Protein AF-A0A1I2JR27-F1 (afdb_monomer_lite)

Radius of gyration: 16.19 Å; chains: 1; bounding box: 42×19×45 Å

Sequence (126 aa):
MLEKKFFTSLSLFTAGLSLVVMLLQLAIANLIFPHTWFLLAYFFAITLLSHFIMLKATKSKEPIDTYNATMGSTALRLFLGLVIVITYIYVFKKHTFNFAITFFVLYALFTTFEIRSLLKKIKKEG

Organism: NCBI:txid1003

pLDDT: mean 76.18, std 8.78, range [40.56, 87.88]

Structure (mmCIF, N/CA/C/O backbone):
data_AF-A0A1I2JR27-F1
#
_entry.id   AF-A0A1I2JR27-F1
#
loop_
_atom_site.group_PDB
_atom_site.id
_atom_site.type_symbol
_atom_site.label_atom_id
_atom_site.label_alt_id
_atom_site.label_comp_id
_atom_site.label_asym_id
_atom_site.label_entity_id
_atom_site.label_seq_id
_atom_site.pdbx_PDB_ins_code
_atom_site.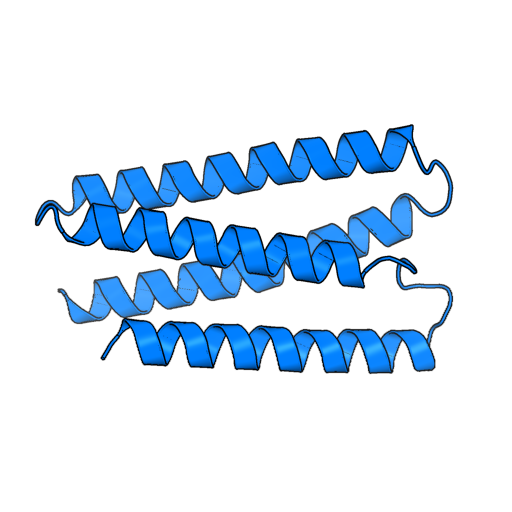Cartn_x
_atom_site.Cartn_y
_atom_site.Cartn_z
_atom_site.occupancy
_atom_site.B_iso_or_equiv
_atom_site.auth_seq_id
_atom_site.auth_comp_id
_atom_site.auth_asym_id
_atom_site.auth_atom_id
_atom_site.pdbx_PDB_model_num
ATOM 1 N N . MET A 1 1 ? 2.265 1.535 -21.543 1.00 40.56 1 MET A N 1
ATOM 2 C CA . MET A 1 1 ? 1.160 0.547 -21.396 1.00 40.56 1 MET A CA 1
ATOM 3 C C . MET A 1 1 ? 1.229 -0.284 -20.108 1.00 40.56 1 MET A C 1
ATOM 5 O O . MET A 1 1 ? 0.169 -0.592 -19.576 1.00 40.56 1 MET A O 1
ATOM 9 N N . LEU A 1 2 ? 2.418 -0.645 -19.597 1.00 55.28 2 LEU A N 1
ATOM 10 C CA . LEU A 1 2 ? 2.573 -1.421 -18.349 1.00 55.28 2 LEU A CA 1
ATOM 11 C C . LEU A 1 2 ? 2.064 -0.680 -17.096 1.00 55.28 2 LEU A C 1
ATOM 13 O O . LEU A 1 2 ? 1.390 -1.288 -16.272 1.00 55.28 2 LEU A O 1
ATOM 17 N N . GLU A 1 3 ? 2.293 0.633 -17.006 1.00 60.16 3 GLU A N 1
ATOM 18 C CA . GLU A 1 3 ? 1.890 1.460 -15.853 1.00 60.16 3 GLU A CA 1
ATOM 19 C C . GLU A 1 3 ? 0.367 1.547 -15.675 1.00 60.16 3 GLU A C 1
ATOM 21 O O . GLU A 1 3 ? -0.142 1.331 -14.580 1.00 60.16 3 GLU A O 1
ATOM 26 N N . LYS A 1 4 ? -0.387 1.762 -16.767 1.00 60.88 4 LYS A N 1
ATOM 27 C CA . LYS A 1 4 ? -1.860 1.789 -16.717 1.00 60.88 4 LYS A CA 1
ATOM 28 C C . LYS A 1 4 ? -2.435 0.446 -16.257 1.00 60.88 4 LYS A C 1
ATOM 30 O O . LYS A 1 4 ? -3.326 0.429 -15.421 1.00 60.88 4 LYS A O 1
ATOM 35 N N . LYS A 1 5 ? -1.896 -0.681 -16.745 1.00 68.75 5 LYS A N 1
ATOM 36 C CA . LYS A 1 5 ? -2.354 -2.021 -16.333 1.00 68.75 5 LYS A CA 1
ATOM 37 C C . LYS A 1 5 ? -2.053 -2.310 -14.861 1.00 68.75 5 LYS A C 1
ATOM 39 O O . LYS A 1 5 ? -2.889 -2.912 -14.195 1.00 68.75 5 LYS A O 1
ATOM 44 N N . PHE A 1 6 ? -0.897 -1.875 -14.356 1.00 70.00 6 PHE A N 1
ATOM 45 C CA . PHE A 1 6 ? -0.556 -2.029 -12.943 1.00 70.00 6 PHE A CA 1
ATOM 46 C C . PHE A 1 6 ? -1.464 -1.177 -12.055 1.00 70.00 6 PHE A C 1
ATOM 48 O O . PHE A 1 6 ? -2.043 -1.704 -11.111 1.00 70.00 6 PHE A O 1
ATOM 55 N N . PHE A 1 7 ? -1.666 0.097 -12.401 1.00 71.75 7 PHE A N 1
ATOM 56 C CA . PHE A 1 7 ? -2.535 0.991 -11.638 1.00 71.75 7 PHE A CA 1
ATOM 57 C C . PHE A 1 7 ? -3.985 0.489 -11.607 1.00 71.75 7 PHE A C 1
ATOM 59 O O . PHE A 1 7 ? -4.581 0.425 -10.537 1.00 71.75 7 PHE A O 1
ATOM 66 N N . THR A 1 8 ? -4.528 0.040 -12.747 1.00 71.88 8 THR A N 1
ATOM 67 C CA . THR A 1 8 ? -5.872 -0.560 -12.815 1.00 71.88 8 THR A CA 1
ATOM 68 C C . THR A 1 8 ? -5.965 -1.871 -12.032 1.00 71.88 8 THR A C 1
ATOM 70 O O . THR A 1 8 ? -6.974 -2.128 -11.385 1.00 71.88 8 THR A O 1
ATOM 73 N N . SER A 1 9 ? -4.923 -2.708 -12.049 1.00 76.12 9 SER A N 1
ATOM 74 C CA . SER A 1 9 ? -4.914 -3.952 -11.271 1.00 76.12 9 SER A CA 1
ATOM 75 C C . SER A 1 9 ? -4.800 -3.694 -9.768 1.00 76.12 9 SER A C 1
ATOM 77 O O . SER A 1 9 ? -5.420 -4.414 -8.990 1.00 76.12 9 SER A O 1
ATOM 79 N N . LEU A 1 10 ? -4.022 -2.689 -9.359 1.00 77.69 10 LEU A N 1
ATOM 80 C CA . LEU A 1 10 ? -3.867 -2.291 -7.963 1.00 77.69 10 LEU A CA 1
ATOM 81 C C . LEU A 1 10 ? -5.162 -1.671 -7.432 1.00 77.69 10 LEU A C 1
ATOM 83 O O . LEU A 1 10 ? -5.581 -1.995 -6.321 1.00 77.69 10 LEU A O 1
ATOM 87 N N . SER A 1 11 ? -5.816 -0.817 -8.223 1.00 76.00 11 SER A N 1
ATOM 88 C CA . SER A 1 11 ? -7.082 -0.197 -7.834 1.00 76.00 11 SER A CA 1
ATOM 89 C C . SER A 1 11 ? -8.210 -1.224 -7.748 1.00 76.00 11 SER A C 1
ATOM 91 O O . SER A 1 11 ? -8.926 -1.223 -6.754 1.00 76.00 11 SER A O 1
ATOM 93 N N . LEU A 1 12 ? -8.318 -2.162 -8.699 1.00 81.50 12 LEU A N 1
ATOM 94 C CA . LEU A 1 12 ? -9.268 -3.283 -8.629 1.00 81.50 12 LEU A CA 1
ATOM 95 C C . LEU A 1 12 ? -9.020 -4.180 -7.414 1.00 81.50 12 LEU A C 1
ATOM 97 O O . LEU A 1 12 ? -9.967 -4.551 -6.726 1.00 81.50 12 LEU A O 1
ATOM 101 N N . PHE A 1 13 ? -7.758 -4.512 -7.129 1.00 80.25 13 PHE A N 1
ATOM 102 C CA . PHE A 1 13 ? -7.409 -5.323 -5.963 1.00 80.25 13 PHE A CA 1
ATOM 103 C C . PHE A 1 13 ? -7.778 -4.614 -4.657 1.00 80.25 13 PHE A C 1
ATOM 105 O O . PHE A 1 13 ? -8.399 -5.210 -3.780 1.00 80.25 13 PHE A O 1
ATOM 112 N N . THR A 1 14 ? -7.461 -3.323 -4.561 1.00 80.44 14 THR A N 1
ATOM 113 C CA . THR A 1 14 ? -7.765 -2.501 -3.383 1.00 80.44 14 THR A CA 1
ATOM 114 C C . THR A 1 14 ? -9.273 -2.299 -3.216 1.00 80.44 14 THR A C 1
ATOM 116 O O . THR A 1 14 ? -9.767 -2.400 -2.098 1.00 80.44 14 THR A O 1
ATOM 119 N N . ALA A 1 15 ? -10.015 -2.097 -4.310 1.00 80.94 15 ALA A N 1
ATOM 120 C CA . ALA A 1 15 ? -11.474 -1.975 -4.306 1.00 80.94 15 ALA A CA 1
ATOM 121 C C . ALA A 1 15 ? -12.174 -3.291 -3.914 1.00 80.94 15 ALA A C 1
ATOM 123 O O . ALA A 1 15 ? -13.143 -3.291 -3.153 1.00 80.94 15 ALA A O 1
ATOM 124 N N . GLY A 1 16 ? -11.663 -4.432 -4.387 1.00 82.88 16 GLY A N 1
ATOM 125 C CA . GLY A 1 16 ? -12.129 -5.749 -3.951 1.00 82.88 16 GLY A CA 1
ATOM 126 C C . GLY A 1 16 ? -11.880 -5.969 -2.458 1.00 82.88 16 GLY A C 1
ATOM 127 O O . GLY A 1 16 ? -12.779 -6.382 -1.730 1.00 82.88 16 GLY A O 1
ATOM 128 N N . LEU A 1 17 ? -10.689 -5.609 -1.975 1.00 81.69 17 LEU A N 1
ATOM 129 C CA . LEU A 1 17 ? -10.350 -5.667 -0.554 1.00 81.69 17 LEU A CA 1
ATOM 130 C C . LEU A 1 17 ? -11.221 -4.751 0.304 1.00 81.69 17 LEU A C 1
ATOM 132 O O . LEU A 1 17 ? -11.668 -5.175 1.367 1.00 81.69 17 LEU A O 1
ATOM 136 N N . SER A 1 18 ? -11.506 -3.530 -0.151 1.00 78.94 18 SER A N 1
ATOM 137 C CA . SER A 1 18 ? -12.387 -2.613 0.575 1.00 78.94 18 SER A CA 1
ATOM 138 C C . SER A 1 18 ? -13.813 -3.150 0.672 1.00 78.94 18 SER A C 1
ATOM 140 O O . SER A 1 18 ? -14.420 -3.048 1.733 1.00 78.94 18 SER A O 1
ATOM 142 N N . LEU A 1 19 ? -14.326 -3.788 -0.388 1.00 82.00 19 LEU A N 1
ATOM 143 C CA . LEU A 1 19 ? -15.633 -4.452 -0.360 1.00 82.00 19 LEU A CA 1
ATOM 144 C C . LEU A 1 19 ? -15.656 -5.617 0.636 1.00 82.00 19 LEU A C 1
ATOM 146 O O . LEU A 1 19 ? -16.597 -5.736 1.413 1.00 82.00 19 LEU A O 1
ATOM 150 N N . VAL A 1 20 ? -14.608 -6.445 0.664 1.00 81.38 20 VAL A N 1
ATOM 151 C CA . VAL A 1 20 ? -14.492 -7.558 1.622 1.00 81.38 20 VAL A CA 1
ATOM 152 C C . VAL A 1 20 ? -14.426 -7.047 3.062 1.00 81.38 20 VAL A C 1
ATOM 154 O O . VAL A 1 20 ? -15.136 -7.560 3.924 1.00 81.38 20 VAL A O 1
ATOM 157 N N . VAL A 1 21 ? -13.627 -6.009 3.327 1.00 79.50 21 VAL A N 1
ATOM 158 C CA . VAL A 1 21 ? -13.548 -5.369 4.650 1.00 79.50 21 VAL A CA 1
ATOM 159 C C . VAL A 1 21 ? -14.902 -4.789 5.057 1.00 79.50 21 VAL A C 1
ATOM 161 O O . VAL A 1 21 ? -15.316 -4.970 6.198 1.00 79.50 21 VAL A O 1
ATOM 164 N N . MET A 1 22 ? -15.617 -4.146 4.132 1.00 78.06 22 MET A N 1
ATOM 165 C CA . MET A 1 22 ? -16.943 -3.579 4.383 1.00 78.06 22 MET A CA 1
ATOM 166 C C . MET A 1 22 ? -17.982 -4.668 4.694 1.00 78.06 22 MET A C 1
ATOM 168 O O . MET A 1 22 ? -18.719 -4.546 5.669 1.00 78.06 22 MET A O 1
ATOM 172 N N . LEU A 1 23 ? -18.007 -5.766 3.931 1.00 79.25 23 LEU A N 1
ATOM 173 C CA . LEU A 1 23 ? -18.896 -6.905 4.194 1.00 79.25 23 LEU A CA 1
ATOM 174 C C . LEU A 1 23 ? -18.594 -7.573 5.540 1.00 79.25 23 LEU A C 1
ATOM 176 O O . LEU A 1 23 ? -19.511 -7.897 6.292 1.00 79.25 23 LEU A O 1
ATOM 180 N N . LEU A 1 24 ? -17.315 -7.739 5.879 1.00 77.38 24 LEU A N 1
ATOM 181 C CA . LEU A 1 24 ? -16.911 -8.302 7.165 1.00 77.38 24 LEU A CA 1
ATOM 182 C C . LEU A 1 24 ? -17.210 -7.360 8.341 1.00 77.38 24 LEU A C 1
ATOM 184 O O . LEU A 1 24 ? -17.539 -7.847 9.418 1.00 77.38 24 LEU A O 1
ATOM 188 N N . GLN A 1 25 ? -17.141 -6.036 8.157 1.00 74.25 25 GLN A N 1
ATOM 189 C CA . GLN A 1 25 ? -17.566 -5.072 9.180 1.00 74.25 25 GLN A CA 1
ATOM 190 C C . GLN A 1 25 ? -19.072 -5.160 9.455 1.00 74.25 25 GLN A C 1
ATOM 192 O O . GLN A 1 25 ? -19.477 -5.066 10.612 1.00 74.25 25 GLN A O 1
ATOM 197 N N . LEU A 1 26 ? -19.888 -5.380 8.419 1.00 72.56 26 LEU A N 1
ATOM 198 C CA . LEU A 1 26 ? -21.335 -5.572 8.565 1.00 72.56 26 LEU A CA 1
ATOM 199 C C . LEU A 1 26 ? -21.680 -6.918 9.221 1.00 72.56 26 LEU A C 1
ATOM 201 O O . LEU A 1 26 ? -22.608 -6.985 10.020 1.00 72.56 26 LEU A O 1
ATOM 205 N N . ALA A 1 27 ? -20.932 -7.981 8.907 1.00 74.94 27 ALA A N 1
ATOM 206 C CA . ALA A 1 27 ? -21.179 -9.318 9.445 1.00 74.94 27 ALA A CA 1
ATOM 207 C C . ALA A 1 27 ? -20.619 -9.522 10.866 1.00 74.94 27 ALA A C 1
ATOM 209 O O . ALA A 1 27 ? -21.220 -10.233 11.668 1.00 74.94 27 ALA A O 1
ATOM 210 N N . ILE A 1 28 ? -19.458 -8.935 11.183 1.00 71.69 28 ILE A N 1
ATOM 211 C CA . ILE A 1 28 ? -18.723 -9.175 12.434 1.00 71.69 28 ILE A CA 1
ATOM 212 C C . ILE A 1 28 ? -18.099 -7.865 12.947 1.00 71.69 28 ILE A C 1
ATOM 214 O O . ILE A 1 28 ? -16.881 -7.662 12.923 1.00 71.69 28 ILE A O 1
ATOM 218 N N . ALA A 1 29 ? -18.951 -6.976 13.464 1.00 61.59 29 ALA A N 1
ATOM 219 C CA . ALA A 1 29 ? -18.599 -5.610 13.877 1.00 61.59 29 ALA A CA 1
ATOM 220 C C . ALA A 1 29 ? -17.460 -5.498 14.918 1.00 61.59 29 ALA A C 1
ATOM 222 O O . ALA A 1 29 ? -16.799 -4.466 14.990 1.00 61.59 29 ALA A O 1
ATOM 223 N N . ASN A 1 30 ? -17.194 -6.548 15.706 1.00 64.06 30 ASN A N 1
ATOM 224 C CA . ASN A 1 30 ? -16.167 -6.544 16.760 1.00 64.06 30 ASN A CA 1
ATOM 225 C C . ASN A 1 30 ? -14.831 -7.194 16.367 1.00 64.06 30 ASN A C 1
ATOM 227 O O . ASN A 1 30 ? -13.883 -7.128 17.151 1.00 64.06 30 ASN A O 1
ATOM 231 N N . LEU A 1 31 ? -14.735 -7.840 15.200 1.00 62.03 31 LEU A N 1
ATOM 232 C CA . LEU A 1 31 ? -13.507 -8.537 14.795 1.00 62.03 31 LEU A CA 1
ATOM 233 C C . LEU A 1 31 ? -12.559 -7.620 14.017 1.00 62.03 31 LEU A C 1
ATOM 235 O O . LEU A 1 31 ? -11.341 -7.735 14.136 1.00 62.03 31 LEU A O 1
ATOM 239 N N . ILE A 1 32 ? -13.115 -6.683 13.246 1.00 63.34 32 ILE A N 1
ATOM 240 C CA . ILE A 1 32 ? -12.335 -5.773 12.409 1.00 63.34 32 ILE A CA 1
ATOM 241 C C . ILE A 1 32 ? -12.039 -4.481 13.154 1.00 63.34 32 ILE A C 1
ATOM 243 O O . ILE A 1 32 ? -12.909 -3.870 13.771 1.00 63.34 32 ILE A O 1
ATOM 247 N N . PHE A 1 33 ? -10.789 -4.035 13.060 1.00 66.25 33 PHE A N 1
ATOM 248 C CA . PHE A 1 33 ? -10.379 -2.768 13.638 1.00 66.25 33 PHE A CA 1
ATOM 249 C C . PHE A 1 33 ? -11.165 -1.593 12.999 1.00 66.25 33 PHE A C 1
ATOM 251 O O . PHE A 1 33 ? -11.156 -1.456 11.771 1.00 66.25 33 PHE A O 1
ATOM 258 N N . PRO A 1 34 ? -11.821 -0.705 13.775 1.00 67.44 34 PRO A N 1
ATOM 259 C CA . PRO A 1 34 ? -12.673 0.353 13.216 1.00 67.44 34 PRO A CA 1
ATOM 260 C C . PRO A 1 34 ? -11.958 1.277 12.221 1.00 67.44 34 PRO A C 1
ATOM 262 O O . PRO A 1 34 ? -12.565 1.751 11.265 1.00 67.44 34 PRO A O 1
ATOM 265 N N . HIS A 1 35 ? -10.643 1.471 12.377 1.00 72.56 35 HIS A N 1
ATOM 266 C CA . HIS A 1 35 ? -9.847 2.333 11.497 1.00 72.56 35 HIS A CA 1
ATOM 267 C C . HIS A 1 35 ? -9.097 1.547 10.402 1.00 72.56 35 HIS A C 1
ATOM 269 O O . HIS A 1 35 ? -8.059 1.994 9.915 1.00 72.56 35 HIS A O 1
ATOM 275 N N . THR A 1 36 ? -9.620 0.391 9.968 1.00 73.19 36 THR A N 1
ATOM 276 C CA . THR A 1 36 ? -9.052 -0.403 8.851 1.00 73.19 36 THR A CA 1
ATOM 277 C C . THR A 1 36 ? -8.895 0.407 7.557 1.00 73.19 36 THR A C 1
ATOM 279 O O . THR A 1 36 ? -7.982 0.158 6.775 1.00 73.19 36 THR A O 1
ATOM 282 N N . TRP A 1 37 ? -9.715 1.439 7.356 1.00 76.50 37 TRP A N 1
ATOM 283 C CA . TRP A 1 37 ? -9.599 2.373 6.233 1.00 76.50 37 TRP A CA 1
ATOM 284 C C . TRP A 1 37 ? -8.233 3.076 6.168 1.00 76.50 37 TRP A C 1
ATOM 286 O O . TRP A 1 37 ? -7.661 3.201 5.086 1.00 76.50 37 TRP A O 1
ATOM 296 N N . PHE A 1 38 ? -7.663 3.458 7.317 1.00 79.00 38 PHE A N 1
ATOM 297 C CA . PHE A 1 38 ? -6.324 4.054 7.377 1.00 79.00 38 PHE A CA 1
ATOM 298 C C . PHE A 1 38 ? -5.236 3.043 7.007 1.00 79.00 38 PHE A C 1
ATOM 300 O O . PHE A 1 38 ? -4.293 3.386 6.297 1.00 79.00 38 PHE A O 1
ATOM 307 N N . LEU A 1 39 ? -5.389 1.783 7.430 1.00 80.25 39 LEU A N 1
ATOM 308 C CA . LEU A 1 39 ? -4.484 0.698 7.045 1.00 80.25 39 LEU A CA 1
ATOM 309 C C . LEU A 1 39 ? -4.537 0.434 5.538 1.00 80.25 39 LEU A C 1
ATOM 311 O O . LEU A 1 39 ? -3.493 0.312 4.905 1.00 80.25 39 LEU A O 1
ATOM 315 N N . LEU A 1 40 ? -5.734 0.396 4.948 1.00 79.94 40 LEU A N 1
ATOM 316 C CA . LEU A 1 40 ? -5.911 0.258 3.501 1.00 79.94 40 LEU A CA 1
ATOM 317 C C . LEU A 1 40 ? -5.239 1.401 2.735 1.00 79.94 40 LEU A C 1
ATOM 319 O O . LEU A 1 40 ? -4.490 1.140 1.795 1.00 79.94 40 LEU A O 1
ATOM 323 N N . ALA A 1 41 ? -5.453 2.650 3.159 1.00 80.88 41 ALA A N 1
ATOM 324 C CA . ALA A 1 41 ? -4.812 3.812 2.550 1.00 80.88 41 ALA A CA 1
ATOM 325 C C . ALA A 1 41 ? -3.279 3.739 2.654 1.00 80.88 41 ALA A C 1
ATOM 327 O O . ALA A 1 41 ? -2.582 3.976 1.667 1.00 80.88 41 ALA A O 1
ATOM 328 N N . TYR A 1 42 ? -2.753 3.338 3.815 1.00 84.38 42 TYR A N 1
ATOM 329 C CA . TYR A 1 42 ? -1.323 3.110 4.015 1.00 84.38 42 TYR A CA 1
ATOM 330 C C . TYR A 1 42 ? -0.771 2.036 3.068 1.00 84.38 42 TYR A C 1
ATOM 332 O O . TYR A 1 42 ? 0.211 2.277 2.362 1.00 84.38 42 TYR A O 1
ATOM 340 N N . PHE A 1 43 ? -1.409 0.862 3.007 1.00 82.62 43 PHE A N 1
ATOM 341 C CA . PHE A 1 43 ? -0.954 -0.232 2.150 1.00 82.62 43 PHE A CA 1
ATOM 342 C C . PHE A 1 43 ? -1.048 0.117 0.664 1.00 82.62 43 PHE A C 1
ATOM 344 O O . PHE A 1 43 ? -0.161 -0.259 -0.107 1.00 82.62 43 PHE A O 1
ATOM 351 N N . PHE A 1 44 ? -2.062 0.879 0.261 1.00 82.00 44 PHE A N 1
ATOM 352 C CA . PHE A 1 44 ? -2.167 1.411 -1.091 1.00 82.00 44 PHE A CA 1
ATOM 353 C C . PHE A 1 44 ? -1.016 2.378 -1.402 1.00 82.00 44 PHE A C 1
ATOM 355 O O . PHE A 1 44 ? -0.308 2.185 -2.391 1.00 82.00 44 PHE A O 1
ATOM 362 N N . ALA A 1 45 ? -0.774 3.364 -0.531 1.00 85.25 45 ALA A N 1
ATOM 363 C CA . ALA A 1 45 ? 0.275 4.365 -0.711 1.00 85.25 45 ALA A CA 1
ATOM 364 C C . ALA A 1 45 ? 1.677 3.743 -0.763 1.00 85.25 45 ALA A C 1
ATOM 366 O O . ALA A 1 45 ? 2.462 4.080 -1.649 1.00 85.25 45 ALA A O 1
ATOM 367 N N . ILE A 1 46 ? 1.989 2.799 0.133 1.00 83.44 46 ILE A N 1
ATOM 368 C CA . ILE A 1 46 ? 3.307 2.156 0.140 1.00 83.44 46 ILE A CA 1
ATOM 369 C C . ILE A 1 46 ? 3.511 1.272 -1.094 1.00 83.44 46 ILE A C 1
ATOM 371 O O . ILE A 1 46 ? 4.590 1.285 -1.671 1.00 83.44 46 ILE A O 1
ATOM 375 N N . THR A 1 47 ? 2.468 0.575 -1.564 1.00 82.38 47 THR A N 1
ATOM 376 C CA . THR A 1 47 ? 2.550 -0.233 -2.796 1.00 82.38 47 THR A CA 1
ATOM 377 C C . THR A 1 47 ? 2.754 0.651 -4.026 1.00 82.38 47 THR A C 1
ATOM 379 O O . THR A 1 47 ? 3.511 0.304 -4.932 1.00 82.38 47 THR A O 1
ATOM 382 N N . LEU A 1 48 ? 2.105 1.818 -4.057 1.00 83.06 48 LEU A N 1
ATOM 383 C CA . LEU A 1 48 ? 2.307 2.814 -5.104 1.00 83.06 48 LEU A CA 1
ATOM 384 C C . LEU A 1 48 ? 3.749 3.346 -5.090 1.00 83.06 48 LEU A C 1
ATOM 386 O O . LEU A 1 48 ? 4.387 3.439 -6.138 1.00 83.06 48 LEU A O 1
ATOM 390 N N . LEU A 1 49 ? 4.275 3.658 -3.902 1.00 83.69 49 LEU A N 1
ATOM 391 C CA . LEU A 1 49 ? 5.645 4.134 -3.728 1.00 83.69 49 LEU A CA 1
ATOM 392 C C . LEU A 1 49 ? 6.668 3.082 -4.172 1.00 83.69 49 LEU A C 1
ATOM 394 O O . LEU A 1 49 ? 7.573 3.410 -4.940 1.00 83.69 49 LEU A O 1
ATOM 398 N N . SER A 1 50 ? 6.498 1.821 -3.764 1.00 79.88 50 SER A N 1
ATOM 399 C CA . SER A 1 50 ? 7.345 0.714 -4.220 1.00 79.88 50 SER A CA 1
ATOM 400 C C . SER A 1 50 ? 7.338 0.586 -5.741 1.00 79.88 50 SER A C 1
ATOM 402 O O . SER A 1 50 ? 8.394 0.438 -6.357 1.00 79.88 50 SER A O 1
ATOM 404 N N . HIS A 1 51 ? 6.170 0.733 -6.376 1.00 79.94 51 HIS A N 1
ATOM 405 C CA . HIS A 1 51 ? 6.071 0.716 -7.832 1.00 79.94 51 HIS A CA 1
ATOM 406 C C . HIS A 1 51 ? 6.856 1.861 -8.486 1.00 79.94 51 HIS A C 1
ATOM 408 O O . HIS A 1 51 ? 7.567 1.636 -9.464 1.00 79.94 51 HIS A O 1
ATOM 414 N N . PHE A 1 52 ? 6.785 3.077 -7.937 1.00 80.38 52 PHE A N 1
ATOM 415 C CA . PHE A 1 52 ? 7.567 4.210 -8.439 1.00 80.38 52 PHE A CA 1
ATOM 416 C C . PHE A 1 52 ? 9.078 4.003 -8.292 1.00 80.38 52 PHE A C 1
ATOM 418 O O . PHE A 1 52 ? 9.828 4.321 -9.217 1.00 80.38 52 PHE A O 1
ATOM 425 N N . ILE A 1 53 ? 9.527 3.459 -7.158 1.00 78.56 53 ILE A N 1
ATOM 426 C CA . ILE A 1 53 ? 10.939 3.123 -6.919 1.00 78.56 53 ILE A CA 1
ATOM 427 C C . ILE A 1 53 ? 11.407 2.092 -7.953 1.00 78.56 53 ILE A C 1
ATOM 429 O O . ILE A 1 53 ? 12.426 2.280 -8.615 1.00 78.56 53 ILE A O 1
ATOM 433 N N . MET A 1 54 ? 10.609 1.049 -8.164 1.00 72.25 54 MET A N 1
ATOM 434 C CA . MET A 1 54 ? 10.890 -0.011 -9.123 1.00 72.25 54 MET A CA 1
ATOM 435 C C . MET A 1 54 ? 10.913 0.498 -10.574 1.00 72.25 54 MET A C 1
ATOM 437 O O . MET A 1 54 ? 11.786 0.103 -11.345 1.00 72.25 54 MET A O 1
ATOM 441 N N . LEU A 1 55 ? 10.003 1.400 -10.963 1.00 74.12 55 LEU A N 1
ATOM 442 C CA . LEU A 1 55 ? 10.000 2.029 -12.292 1.00 74.12 55 LEU A CA 1
ATOM 443 C C . LEU A 1 55 ? 11.259 2.862 -12.543 1.00 74.12 55 LEU A C 1
ATOM 445 O O . LEU A 1 55 ? 11.809 2.814 -13.643 1.00 74.12 55 LEU A O 1
ATOM 449 N N . LYS A 1 56 ? 11.729 3.609 -11.535 1.00 74.06 56 LYS A N 1
ATOM 450 C CA . LYS A 1 56 ? 13.005 4.333 -11.629 1.00 74.06 56 LYS A CA 1
ATOM 451 C C . LYS A 1 56 ? 14.172 3.366 -11.807 1.00 74.06 56 LYS A C 1
ATOM 453 O O . LYS A 1 56 ? 15.006 3.605 -12.672 1.00 74.06 56 LYS A O 1
ATOM 458 N N . ALA A 1 57 ? 14.182 2.263 -11.064 1.00 70.25 57 ALA A N 1
ATOM 459 C CA . ALA A 1 57 ? 15.228 1.251 -11.160 1.00 70.25 57 ALA A CA 1
ATOM 460 C C . ALA A 1 57 ? 15.246 0.528 -12.514 1.00 70.25 57 ALA A C 1
ATOM 462 O O . ALA A 1 57 ? 16.316 0.258 -13.034 1.00 70.25 57 ALA A O 1
ATOM 463 N N . THR A 1 58 ? 14.084 0.305 -13.146 1.00 67.19 58 THR A N 1
ATOM 464 C CA . THR A 1 58 ? 14.034 -0.348 -14.472 1.00 67.19 58 THR A CA 1
ATOM 465 C C . THR A 1 58 ? 14.518 0.559 -15.618 1.00 67.19 58 THR A C 1
ATOM 467 O O . THR A 1 58 ? 14.663 0.093 -16.746 1.00 67.19 58 THR A O 1
ATOM 470 N N . LYS A 1 59 ? 14.728 1.868 -15.386 1.00 65.75 59 LYS A N 1
ATOM 471 C CA . LYS A 1 59 ? 15.337 2.762 -16.392 1.00 65.75 59 LYS A CA 1
ATOM 472 C C . LYS A 1 59 ? 16.844 2.546 -16.512 1.00 65.75 59 LYS A C 1
ATOM 474 O O . LYS A 1 59 ? 17.385 2.725 -17.603 1.00 65.75 59 LYS A O 1
ATOM 479 N N . SER A 1 60 ? 17.499 2.151 -15.425 1.00 59.69 60 SER A N 1
ATOM 480 C CA . SER A 1 60 ? 18.843 1.592 -15.474 1.00 59.69 60 SER A CA 1
ATOM 481 C C . SER A 1 60 ? 18.702 0.179 -16.033 1.00 59.69 60 SER A C 1
ATOM 483 O O . SER A 1 60 ? 18.047 -0.659 -15.430 1.00 59.69 60 SER A O 1
ATOM 485 N N . LYS A 1 61 ? 19.245 -0.109 -17.218 1.00 59.22 61 LYS A N 1
ATOM 486 C CA . LYS A 1 61 ? 19.102 -1.414 -17.907 1.00 59.22 61 LYS A CA 1
ATOM 487 C C . LYS A 1 61 ? 19.745 -2.606 -17.164 1.00 59.22 61 LYS A C 1
ATOM 489 O O . LYS A 1 61 ? 19.821 -3.701 -17.710 1.00 59.22 61 LYS A O 1
ATOM 494 N N . GLU A 1 62 ? 20.222 -2.384 -15.947 1.00 69.94 62 GLU A N 1
ATOM 495 C CA . GLU A 1 62 ? 20.952 -3.319 -15.106 1.00 69.94 62 GLU A CA 1
ATOM 496 C C . GLU A 1 62 ? 19.966 -4.145 -14.248 1.00 69.94 62 GLU A C 1
ATOM 498 O O . GLU A 1 62 ? 19.212 -3.585 -13.442 1.00 69.94 62 GLU A O 1
ATOM 503 N N . PRO A 1 63 ? 19.969 -5.487 -14.351 1.00 65.94 63 PRO A N 1
ATOM 504 C CA . PRO A 1 63 ? 19.121 -6.351 -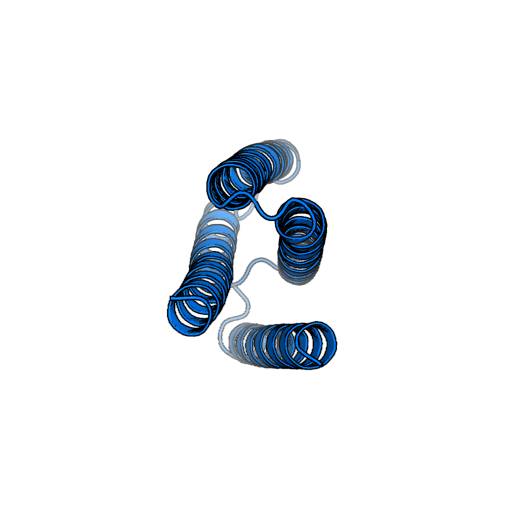13.524 1.00 65.94 63 PRO A CA 1
ATOM 505 C C . PRO A 1 63 ? 19.3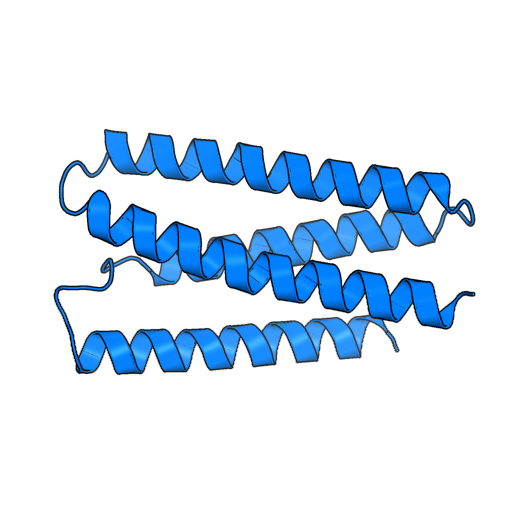72 -6.174 -12.018 1.00 65.94 63 PRO A C 1
ATOM 507 O O . PRO A 1 63 ? 18.450 -6.313 -11.208 1.00 65.94 63 PRO A O 1
ATOM 510 N N . ILE A 1 64 ? 20.612 -5.836 -11.645 1.00 72.12 64 ILE A N 1
ATOM 511 C CA . ILE A 1 64 ? 21.035 -5.680 -10.250 1.00 72.12 64 ILE A CA 1
ATOM 512 C C . ILE A 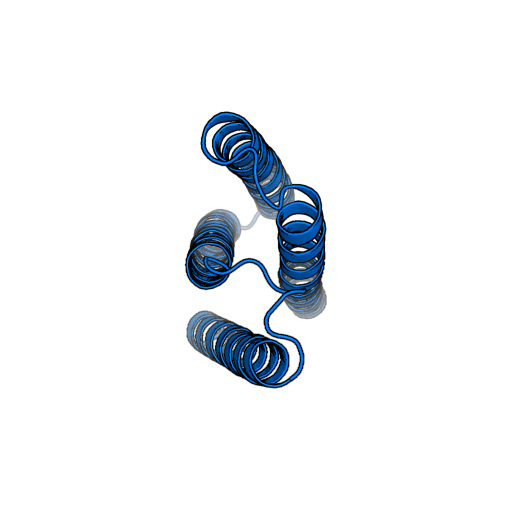1 64 ? 20.366 -4.477 -9.573 1.00 72.12 64 ILE A C 1
ATOM 514 O O . ILE A 1 64 ? 19.960 -4.568 -8.413 1.00 72.12 64 ILE A O 1
ATOM 518 N N . ASP A 1 65 ? 20.130 -3.395 -10.318 1.00 70.19 65 ASP A N 1
ATOM 519 C CA . ASP A 1 65 ? 19.446 -2.200 -9.817 1.00 70.19 65 ASP A CA 1
ATOM 520 C C . ASP A 1 65 ? 17.972 -2.484 -9.518 1.00 70.19 65 ASP A C 1
ATOM 522 O O . ASP A 1 65 ? 17.426 -2.019 -8.515 1.00 70.19 65 ASP A O 1
ATOM 526 N N . THR A 1 66 ? 17.326 -3.311 -10.344 1.00 69.25 66 THR A N 1
ATOM 527 C CA . THR A 1 66 ? 15.926 -3.712 -10.138 1.00 69.25 66 THR A CA 1
ATOM 528 C C . THR A 1 66 ? 15.776 -4.620 -8.912 1.00 69.25 66 THR A C 1
ATOM 530 O O . THR A 1 66 ? 14.817 -4.470 -8.144 1.00 69.25 66 THR A O 1
ATOM 533 N N . TYR A 1 67 ? 16.735 -5.522 -8.680 1.00 75.31 67 TYR A N 1
ATOM 534 C CA . TYR A 1 67 ? 16.775 -6.366 -7.483 1.00 75.31 67 TYR A CA 1
ATOM 535 C C . TYR A 1 67 ? 16.982 -5.533 -6.209 1.00 75.31 67 TYR A C 1
ATOM 537 O O . TYR A 1 67 ? 16.178 -5.624 -5.276 1.00 75.31 67 TYR A O 1
ATOM 545 N N . ASN A 1 68 ? 17.983 -4.647 -6.205 1.00 78.69 68 ASN A N 1
ATOM 546 C CA . ASN A 1 68 ? 18.288 -3.771 -5.072 1.00 78.69 68 ASN A CA 1
ATOM 547 C C . ASN A 1 68 ? 17.118 -2.837 -4.732 1.00 78.69 68 ASN A C 1
ATOM 549 O O . ASN A 1 68 ? 16.758 -2.688 -3.564 1.00 78.69 68 ASN A O 1
ATOM 553 N N . ALA A 1 69 ? 16.464 -2.259 -5.742 1.00 78.38 69 ALA A N 1
ATOM 554 C CA . ALA A 1 69 ? 15.286 -1.418 -5.552 1.00 78.38 69 ALA A CA 1
ATOM 555 C C . ALA A 1 69 ? 14.097 -2.190 -4.958 1.00 78.38 69 ALA A C 1
ATOM 557 O O . ALA A 1 69 ? 13.391 -1.676 -4.087 1.00 78.38 69 ALA A O 1
ATOM 558 N N . THR A 1 70 ? 13.899 -3.441 -5.380 1.00 77.44 70 THR A N 1
ATOM 559 C CA . THR A 1 70 ? 12.838 -4.309 -4.853 1.00 77.44 70 THR A CA 1
ATOM 560 C C . THR A 1 70 ? 13.095 -4.665 -3.388 1.00 77.44 70 THR A C 1
ATOM 562 O O . THR A 1 70 ? 12.211 -4.485 -2.545 1.00 77.44 70 THR A O 1
ATOM 565 N N . MET A 1 71 ? 14.316 -5.093 -3.053 1.00 80.62 71 MET A N 1
ATOM 566 C CA . MET A 1 71 ? 14.698 -5.377 -1.668 1.00 80.62 71 MET A CA 1
ATOM 567 C C . MET A 1 71 ? 14.598 -4.132 -0.782 1.00 80.62 71 MET A C 1
ATOM 569 O O . MET A 1 71 ? 14.021 -4.200 0.303 1.00 80.62 71 MET A O 1
ATOM 573 N N . GLY A 1 72 ? 15.077 -2.982 -1.264 1.00 84.00 72 GLY A N 1
ATOM 574 C CA . GLY A 1 72 ? 14.994 -1.709 -0.548 1.00 84.00 72 GLY A CA 1
ATOM 575 C C . GLY A 1 72 ? 13.552 -1.272 -0.287 1.00 84.00 72 GLY A C 1
ATOM 576 O O . GLY A 1 72 ? 13.219 -0.882 0.831 1.00 84.00 72 GLY A O 1
ATOM 577 N N . SER A 1 73 ? 12.664 -1.404 -1.277 1.00 80.12 73 SER A N 1
ATOM 578 C CA . SER A 1 73 ? 11.237 -1.095 -1.105 1.00 80.12 73 SER A CA 1
ATOM 579 C C . SER A 1 73 ? 10.551 -2.028 -0.097 1.00 80.12 73 SER A C 1
ATOM 581 O O . SER A 1 73 ? 9.766 -1.573 0.736 1.00 80.12 73 SER A O 1
ATOM 583 N N . THR A 1 74 ? 10.919 -3.313 -0.090 1.00 81.94 74 THR A N 1
ATOM 584 C CA . THR A 1 74 ? 10.410 -4.302 0.872 1.00 81.94 74 THR A CA 1
ATOM 585 C C . THR A 1 74 ? 10.886 -3.987 2.292 1.00 81.94 74 THR A C 1
ATOM 587 O O . THR A 1 74 ? 10.089 -4.007 3.231 1.00 81.94 74 THR A O 1
ATOM 590 N N . ALA A 1 75 ? 12.165 -3.633 2.456 1.00 84.56 75 ALA A N 1
ATOM 591 C CA . ALA A 1 75 ? 12.731 -3.229 3.740 1.00 84.56 75 ALA A CA 1
ATOM 592 C C . ALA A 1 75 ? 12.075 -1.945 4.272 1.00 84.56 75 ALA A C 1
ATOM 594 O O . ALA A 1 75 ? 11.668 -1.896 5.433 1.00 84.56 75 ALA A O 1
ATOM 595 N N . LEU A 1 76 ? 11.891 -0.936 3.413 1.00 84.88 76 LEU A N 1
ATOM 596 C CA . LEU A 1 76 ? 11.199 0.304 3.768 1.00 84.88 76 LEU A CA 1
ATOM 597 C C . LEU A 1 76 ? 9.757 0.029 4.215 1.00 84.88 76 LEU A C 1
ATOM 599 O O . LEU A 1 76 ? 9.297 0.587 5.209 1.00 84.88 76 LEU A O 1
ATOM 603 N N . ARG A 1 77 ? 9.053 -0.865 3.515 1.00 83.31 77 ARG A N 1
ATOM 604 C CA . ARG A 1 77 ? 7.693 -1.284 3.862 1.00 83.31 77 ARG A CA 1
ATOM 605 C C . ARG A 1 77 ? 7.631 -1.960 5.229 1.00 83.31 77 ARG A C 1
ATOM 607 O O . ARG A 1 77 ? 6.743 -1.641 6.015 1.00 83.31 77 ARG A O 1
ATOM 614 N N . LEU A 1 78 ? 8.565 -2.865 5.521 1.00 84.31 78 LEU A N 1
ATOM 615 C CA . LEU A 1 78 ? 8.666 -3.520 6.827 1.00 84.31 78 LEU A CA 1
ATOM 616 C C . LEU A 1 78 ? 8.955 -2.511 7.942 1.00 84.31 78 LEU A C 1
ATOM 618 O O . LEU A 1 78 ? 8.288 -2.538 8.974 1.00 84.31 78 LEU A O 1
ATOM 622 N N . PHE A 1 79 ? 9.893 -1.591 7.714 1.00 87.56 79 PHE A N 1
ATOM 623 C CA . PHE A 1 79 ? 10.259 -0.568 8.690 1.00 87.56 79 PHE A CA 1
ATOM 624 C C . PHE A 1 79 ? 9.098 0.391 8.981 1.00 87.56 79 PHE A C 1
ATOM 626 O O . PHE A 1 79 ? 8.738 0.601 10.137 1.00 87.56 79 PHE A O 1
ATOM 633 N N . LEU A 1 80 ? 8.445 0.919 7.941 1.00 86.69 80 LEU A N 1
ATOM 634 C CA . LEU A 1 80 ? 7.261 1.770 8.096 1.00 86.69 80 LEU A CA 1
ATOM 635 C C . LEU A 1 80 ? 6.096 1.014 8.744 1.00 86.69 80 LEU A C 1
ATOM 637 O O . LEU A 1 80 ? 5.362 1.589 9.546 1.00 86.69 80 LEU A O 1
ATOM 641 N N . GLY A 1 81 ? 5.944 -0.272 8.426 1.00 85.44 81 GLY A N 1
ATOM 642 C CA . GLY A 1 81 ? 4.959 -1.143 9.055 1.00 85.44 81 GLY A CA 1
ATOM 643 C C . GLY A 1 81 ? 5.187 -1.266 10.559 1.00 85.44 81 GLY A C 1
ATOM 644 O O . GLY A 1 81 ? 4.255 -1.088 11.338 1.00 85.44 81 GLY A O 1
ATOM 645 N N . LEU A 1 82 ? 6.439 -1.482 10.968 1.00 86.25 82 LEU A N 1
ATOM 646 C CA . LEU A 1 82 ? 6.862 -1.509 12.370 1.00 86.25 82 LEU A CA 1
ATOM 647 C C . LEU A 1 82 ? 6.546 -0.198 13.092 1.00 86.25 82 LEU A C 1
ATOM 649 O O . LEU A 1 82 ? 5.956 -0.232 14.169 1.00 86.25 82 LEU A O 1
ATOM 653 N N . VAL A 1 83 ? 6.881 0.946 12.488 1.00 87.88 83 VAL A N 1
ATOM 654 C CA . VAL A 1 83 ? 6.571 2.268 13.056 1.00 87.88 83 VAL A CA 1
ATOM 655 C C . VAL A 1 83 ? 5.068 2.406 13.295 1.00 87.88 83 VAL A C 1
ATOM 657 O O . VAL A 1 83 ? 4.663 2.749 14.400 1.00 87.88 83 VAL A O 1
ATOM 660 N N . ILE A 1 84 ? 4.232 2.059 12.312 1.00 85.31 84 ILE A N 1
ATOM 661 C CA . ILE A 1 84 ? 2.771 2.133 12.447 1.00 85.31 84 ILE A CA 1
ATOM 662 C C . ILE A 1 84 ? 2.254 1.217 13.552 1.00 85.31 84 ILE A C 1
ATOM 664 O O . ILE A 1 84 ? 1.417 1.640 1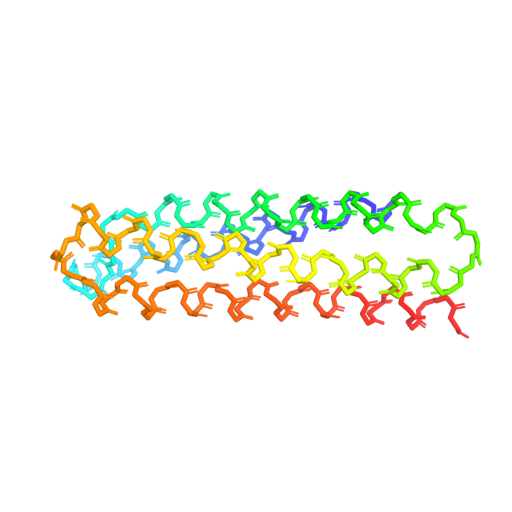4.348 1.00 85.31 84 ILE A O 1
ATOM 668 N N . VAL A 1 85 ? 2.746 -0.021 13.621 1.00 86.00 85 VAL A N 1
ATOM 669 C CA . VAL A 1 85 ? 2.339 -0.976 14.658 1.00 86.00 85 VAL A CA 1
ATOM 670 C C . VAL A 1 85 ? 2.702 -0.447 16.047 1.00 86.00 85 VAL A C 1
ATOM 672 O O . VAL A 1 85 ? 1.856 -0.456 16.939 1.00 86.00 85 VAL A O 1
ATOM 675 N N . ILE A 1 86 ? 3.919 0.073 16.227 1.00 85.44 86 ILE A N 1
ATOM 676 C CA . ILE A 1 86 ? 4.382 0.637 17.502 1.00 85.44 86 ILE A CA 1
ATOM 677 C C . ILE A 1 86 ? 3.562 1.876 17.878 1.00 85.44 86 ILE A C 1
ATOM 679 O O . ILE A 1 86 ? 3.059 1.957 19.000 1.00 85.44 86 ILE A O 1
ATOM 683 N N . THR A 1 87 ? 3.378 2.818 16.947 1.00 86.12 87 THR A N 1
ATOM 684 C CA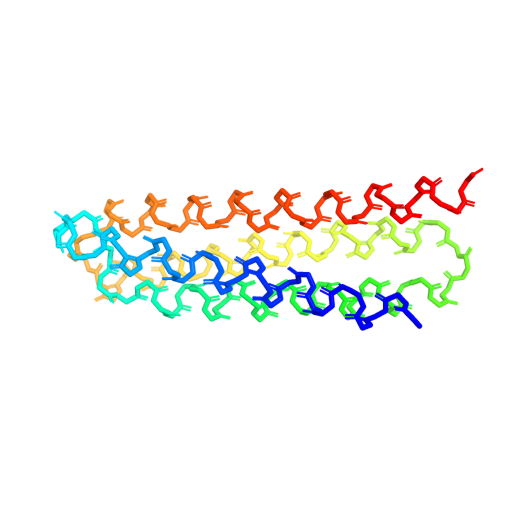 . THR A 1 87 ? 2.554 4.015 17.165 1.00 86.12 87 THR A CA 1
ATOM 685 C C . THR A 1 87 ? 1.136 3.626 17.562 1.00 86.12 87 THR A C 1
ATOM 687 O O . THR A 1 87 ? 0.587 4.184 18.510 1.00 86.12 87 THR A O 1
ATOM 690 N N . TYR A 1 88 ? 0.553 2.634 16.890 1.00 83.25 88 TYR A N 1
ATOM 691 C CA . TYR A 1 88 ? -0.790 2.173 17.192 1.00 83.25 88 TYR A CA 1
ATOM 692 C C . TYR A 1 88 ? -0.897 1.567 18.596 1.00 83.25 88 TYR A C 1
ATOM 694 O O . TYR A 1 88 ? -1.770 1.973 19.357 1.00 83.25 88 TYR A O 1
ATOM 702 N N . ILE A 1 89 ? 0.010 0.660 18.971 1.00 82.88 89 ILE A N 1
ATOM 703 C CA . ILE A 1 89 ? 0.028 0.036 20.306 1.00 82.88 89 ILE A CA 1
ATOM 704 C C . ILE A 1 89 ? 0.184 1.089 21.411 1.00 82.88 89 ILE A C 1
ATOM 706 O O . ILE A 1 89 ? -0.421 0.966 22.479 1.00 82.88 89 ILE A O 1
ATOM 710 N N . TYR A 1 90 ? 0.987 2.125 21.160 1.00 83.25 90 TYR A N 1
ATOM 711 C CA . TYR A 1 90 ? 1.247 3.181 22.132 1.00 83.25 90 TYR A CA 1
ATOM 712 C C . TYR A 1 90 ? 0.051 4.129 22.310 1.00 83.25 90 TYR A C 1
ATOM 714 O O . TYR A 1 90 ? -0.297 4.469 23.441 1.00 83.25 90 TYR A O 1
ATOM 722 N N . VAL A 1 91 ? -0.600 4.529 21.210 1.00 81.19 91 VAL A N 1
ATOM 723 C CA . VAL A 1 91 ? -1.729 5.478 21.223 1.00 81.19 91 VAL A CA 1
ATOM 724 C C . VAL A 1 91 ? -3.049 4.785 21.582 1.00 81.19 91 VAL A C 1
ATOM 726 O O . VAL A 1 91 ? -3.838 5.306 22.368 1.00 81.19 91 VAL A O 1
ATOM 729 N N . PHE A 1 92 ? -3.290 3.592 21.040 1.00 72.00 92 PHE A N 1
ATOM 730 C CA . PHE A 1 92 ? -4.535 2.844 21.176 1.00 72.00 92 PHE A CA 1
ATOM 731 C C . PHE A 1 92 ? -4.257 1.469 21.790 1.00 72.00 92 PHE A C 1
ATOM 733 O O . PHE A 1 92 ? -4.084 0.466 21.108 1.00 72.00 92 PHE A O 1
ATOM 740 N N . LYS A 1 93 ? -4.269 1.404 23.127 1.00 69.88 93 LYS A N 1
ATOM 741 C CA . LYS A 1 93 ? -4.113 0.139 23.875 1.00 69.88 93 LYS A CA 1
ATOM 742 C C . LYS A 1 93 ? -5.322 -0.803 23.761 1.00 69.88 93 LYS A C 1
ATOM 744 O O . LYS A 1 93 ? -5.249 -1.957 24.177 1.00 69.88 93 LYS A O 1
ATOM 749 N N . LYS A 1 94 ? -6.458 -0.318 23.244 1.00 68.62 94 LYS A N 1
ATOM 750 C CA . LYS A 1 94 ? -7.682 -1.109 23.040 1.00 68.62 94 LYS A CA 1
ATOM 751 C C . LYS A 1 94 ? -7.665 -1.757 21.653 1.00 68.62 94 LYS A C 1
ATOM 753 O O . LYS A 1 94 ? -7.447 -1.075 20.664 1.00 68.62 94 LYS A O 1
ATOM 758 N N . HIS A 1 95 ? -7.987 -3.052 21.592 1.00 72.88 95 HIS A N 1
ATOM 759 C CA . HIS A 1 95 ? -8.105 -3.855 20.360 1.00 72.88 95 HIS A CA 1
ATOM 760 C C . HIS A 1 95 ? -6.795 -4.144 19.599 1.00 72.88 95 HIS A C 1
ATOM 762 O O . HIS A 1 95 ? -6.840 -4.484 18.416 1.00 72.88 95 HIS A O 1
ATOM 768 N N . THR A 1 96 ? -5.639 -4.112 20.276 1.00 76.94 96 THR A N 1
ATOM 769 C CA . THR A 1 96 ? -4.318 -4.437 19.697 1.00 76.94 96 THR A CA 1
ATOM 770 C C . THR A 1 96 ? -4.292 -5.754 18.920 1.00 76.94 96 THR A C 1
ATOM 772 O O . THR A 1 96 ? -3.694 -5.827 17.849 1.00 76.94 96 THR A O 1
ATOM 775 N N . PHE A 1 97 ? -4.974 -6.787 19.422 1.00 79.38 97 PHE A N 1
ATOM 776 C CA . PHE A 1 97 ? -5.034 -8.093 18.766 1.00 79.38 97 PHE A CA 1
ATOM 777 C C . PHE A 1 97 ? -5.750 -8.035 17.404 1.00 79.38 97 PHE A C 1
ATOM 779 O O . PHE A 1 97 ? -5.214 -8.500 16.399 1.00 79.38 97 PHE A O 1
ATOM 786 N N . ASN A 1 98 ? -6.914 -7.381 17.344 1.00 79.50 98 ASN A N 1
ATOM 787 C CA . ASN A 1 98 ? -7.677 -7.209 16.103 1.00 79.50 98 ASN A CA 1
ATOM 788 C C . ASN A 1 98 ? -6.901 -6.366 15.083 1.00 79.50 98 ASN A C 1
ATOM 790 O O . ASN A 1 98 ? -6.905 -6.669 13.887 1.00 79.50 98 ASN A O 1
ATOM 794 N N . PHE A 1 99 ? -6.205 -5.326 15.551 1.00 82.69 99 PHE A N 1
ATOM 795 C CA . PHE A 1 99 ? -5.317 -4.524 14.714 1.00 82.69 99 PHE A CA 1
ATOM 796 C C . PHE A 1 99 ? -4.174 -5.363 14.134 1.00 82.69 99 PHE A C 1
ATOM 798 O O . PHE A 1 99 ? -3.953 -5.314 12.927 1.00 82.69 99 PHE A O 1
ATOM 805 N N . ALA A 1 100 ? -3.488 -6.163 14.957 1.00 82.75 100 ALA A N 1
ATOM 806 C CA . ALA A 1 100 ? -2.363 -6.983 14.514 1.00 82.75 100 ALA A CA 1
ATOM 807 C C . ALA A 1 100 ? -2.778 -7.986 13.426 1.00 82.75 100 ALA A C 1
ATOM 809 O O . ALA A 1 100 ? -2.112 -8.076 12.396 1.00 82.75 100 ALA A O 1
ATOM 810 N N . ILE A 1 101 ? -3.913 -8.675 13.606 1.00 83.25 101 ILE A N 1
ATOM 811 C CA . ILE A 1 101 ? -4.458 -9.593 12.592 1.00 83.25 101 ILE A CA 1
ATOM 812 C C . ILE A 1 101 ? -4.792 -8.836 11.306 1.00 83.25 101 ILE A C 1
ATOM 814 O O . ILE A 1 101 ? -4.372 -9.243 10.224 1.00 83.25 101 ILE A O 1
ATOM 818 N N . THR A 1 102 ? -5.511 -7.717 11.414 1.00 83.00 102 THR A N 1
ATOM 819 C CA . THR A 1 102 ? -5.912 -6.915 10.249 1.00 83.00 102 THR A CA 1
ATOM 820 C C . THR A 1 102 ? -4.690 -6.411 9.477 1.00 83.00 102 THR A C 1
ATOM 822 O O . THR A 1 102 ? -4.631 -6.532 8.253 1.00 83.00 102 THR A O 1
ATOM 825 N N . PHE A 1 103 ? -3.687 -5.891 10.191 1.00 85.06 103 PHE A N 1
ATOM 826 C CA . PHE A 1 103 ? -2.424 -5.433 9.621 1.00 85.06 103 PHE A CA 1
ATOM 827 C C . PHE A 1 103 ? -1.694 -6.572 8.908 1.00 85.06 103 PHE A C 1
ATOM 829 O O . PHE A 1 103 ? -1.270 -6.406 7.768 1.00 85.06 103 PHE A O 1
ATOM 836 N N . PHE A 1 104 ? -1.577 -7.733 9.553 1.00 85.44 104 PHE A N 1
ATOM 837 C CA . PHE A 1 104 ? -0.855 -8.878 9.009 1.00 85.44 104 PHE A CA 1
ATOM 838 C C . PHE A 1 104 ? -1.524 -9.444 7.751 1.00 85.44 104 PHE A C 1
ATOM 840 O O . PHE A 1 104 ? -0.849 -9.702 6.755 1.00 85.44 104 PHE A O 1
ATOM 847 N N . VAL A 1 105 ? -2.855 -9.578 7.755 1.00 84.81 105 VAL A N 1
ATOM 848 C CA . VAL A 1 105 ? -3.621 -10.046 6.589 1.00 84.81 105 VAL A CA 1
ATOM 849 C C . VAL A 1 105 ? -3.473 -9.076 5.417 1.00 84.81 105 VAL A C 1
ATOM 851 O O . VAL A 1 105 ? -3.162 -9.502 4.304 1.00 84.81 105 VAL A O 1
ATOM 854 N N . LEU A 1 106 ? -3.636 -7.770 5.656 1.00 83.50 106 LEU A N 1
ATOM 855 C CA . LEU A 1 106 ? -3.437 -6.755 4.618 1.00 83.50 106 LEU A CA 1
ATOM 856 C C . LEU A 1 106 ? -1.997 -6.770 4.093 1.00 83.50 106 LEU A C 1
ATOM 858 O O . LEU A 1 106 ? -1.791 -6.773 2.878 1.00 83.50 106 LEU A O 1
ATOM 862 N N . TYR A 1 107 ? -1.007 -6.853 4.984 1.00 85.62 107 TYR A N 1
ATOM 863 C CA . TYR A 1 107 ? 0.402 -6.955 4.615 1.00 85.62 107 TYR A CA 1
ATOM 864 C C . TYR A 1 107 ? 0.652 -8.153 3.695 1.00 85.62 107 TYR A C 1
ATOM 866 O O . TYR A 1 107 ? 1.230 -7.988 2.619 1.00 85.62 107 TYR A O 1
ATOM 874 N N . ALA A 1 108 ? 0.179 -9.343 4.070 1.00 83.94 108 ALA A N 1
ATOM 875 C CA . ALA A 1 108 ? 0.370 -10.562 3.290 1.00 83.94 108 ALA A CA 1
ATOM 876 C C . ALA A 1 108 ? -0.287 -10.471 1.902 1.00 83.94 108 ALA A C 1
ATOM 878 O O . ALA A 1 108 ? 0.319 -10.851 0.895 1.00 83.94 108 ALA A O 1
ATOM 879 N N . LEU A 1 109 ? -1.502 -9.922 1.829 1.00 84.75 109 LEU A N 1
ATOM 880 C CA . LEU A 1 109 ? -2.241 -9.756 0.577 1.00 84.75 109 LEU A CA 1
ATOM 881 C C . LEU A 1 109 ? -1.540 -8.796 -0.387 1.00 84.75 109 LEU A C 1
ATOM 883 O O . LEU A 1 109 ? -1.305 -9.147 -1.546 1.00 84.75 109 LEU A O 1
ATOM 887 N N . PHE A 1 110 ? -1.158 -7.611 0.088 1.00 81.38 110 PHE A N 1
ATOM 888 C CA . PHE A 1 110 ? -0.461 -6.638 -0.749 1.00 81.38 110 PHE A CA 1
ATOM 889 C C . PHE A 1 110 ? 0.954 -7.091 -1.131 1.00 81.38 110 PHE A C 1
ATOM 891 O O . PHE A 1 110 ? 1.384 -6.849 -2.258 1.00 81.38 110 PHE A O 1
ATOM 898 N N . THR A 1 111 ? 1.664 -7.781 -0.239 1.00 80.69 111 THR A N 1
ATOM 899 C CA . THR A 1 111 ? 2.996 -8.334 -0.532 1.00 80.69 111 THR A CA 1
ATOM 900 C C . THR A 1 111 ? 2.908 -9.431 -1.595 1.00 80.69 111 THR A C 1
ATOM 902 O O . THR A 1 111 ? 3.674 -9.437 -2.556 1.00 80.69 111 THR A O 1
ATOM 905 N N . THR A 1 112 ? 1.910 -10.318 -1.505 1.00 82.62 112 THR A N 1
ATOM 906 C CA . THR A 1 112 ? 1.675 -11.354 -2.526 1.00 82.62 112 THR A CA 1
ATOM 907 C C . THR A 1 112 ? 1.353 -10.738 -3.889 1.00 82.62 112 THR A C 1
ATOM 909 O O . THR A 1 112 ? 1.848 -11.205 -4.918 1.00 82.62 112 THR A O 1
ATOM 912 N N . PHE A 1 113 ? 0.536 -9.682 -3.917 1.00 82.12 113 PHE A N 1
ATOM 913 C CA . PHE A 1 113 ? 0.222 -8.950 -5.145 1.00 82.12 113 PHE A CA 1
ATOM 914 C C . PHE A 1 113 ? 1.478 -8.345 -5.798 1.00 82.12 113 PHE A C 1
ATOM 916 O O . PHE A 1 113 ? 1.671 -8.463 -7.014 1.00 82.12 113 PHE A O 1
ATOM 923 N N . GLU A 1 114 ? 2.349 -7.738 -4.994 1.00 75.06 114 GLU A N 1
ATOM 924 C CA . GLU A 1 114 ? 3.598 -7.117 -5.433 1.00 75.06 114 GLU A CA 1
ATOM 925 C C . GLU A 1 114 ? 4.578 -8.153 -6.006 1.00 75.06 114 GLU A C 1
ATOM 927 O O . GLU A 1 114 ? 5.008 -8.021 -7.154 1.00 75.06 114 GLU A O 1
ATOM 932 N N . ILE A 1 115 ? 4.824 -9.252 -5.282 1.00 79.00 115 ILE A N 1
ATOM 933 C CA . ILE A 1 115 ? 5.701 -10.351 -5.723 1.00 79.00 115 ILE A CA 1
ATOM 934 C C . ILE A 1 115 ? 5.196 -10.978 -7.031 1.00 79.00 115 ILE A C 1
ATOM 936 O O . ILE A 1 115 ? 5.975 -11.216 -7.955 1.00 79.00 115 ILE A O 1
ATOM 940 N N . ARG A 1 116 ? 3.883 -11.213 -7.166 1.00 78.44 116 ARG A N 1
ATOM 941 C CA . ARG A 1 116 ? 3.302 -11.745 -8.414 1.00 78.44 116 ARG A CA 1
ATOM 942 C C . ARG A 1 116 ? 3.471 -10.782 -9.587 1.00 78.44 116 ARG A C 1
ATOM 944 O O . ARG A 1 116 ? 3.678 -11.228 -10.716 1.00 78.44 116 ARG A O 1
ATOM 951 N N . SER A 1 117 ? 3.364 -9.480 -9.338 1.00 72.69 117 SER A N 1
ATOM 952 C CA . SER A 1 117 ? 3.554 -8.453 -10.366 1.00 72.69 117 SER A CA 1
ATOM 953 C C . SER A 1 117 ? 5.016 -8.369 -10.812 1.00 72.69 117 SER A C 1
ATOM 955 O O . SER A 1 117 ? 5.279 -8.277 -12.011 1.00 72.69 117 SER A O 1
ATOM 957 N N . LEU A 1 118 ? 5.953 -8.487 -9.868 1.00 72.12 118 LEU A N 1
ATOM 958 C CA . LEU A 1 118 ? 7.394 -8.572 -10.116 1.00 72.12 118 LEU A CA 1
ATOM 959 C C . LEU A 1 118 ? 7.757 -9.803 -10.955 1.00 72.12 118 LEU A C 1
ATOM 961 O O . LEU A 1 118 ? 8.348 -9.662 -12.024 1.00 72.12 118 LEU A O 1
ATOM 965 N N . LEU A 1 119 ? 7.323 -10.997 -10.535 1.00 71.94 119 LEU A N 1
ATOM 966 C CA . LEU A 1 119 ? 7.568 -12.259 -11.249 1.00 71.94 119 LEU A CA 1
ATOM 967 C C . LEU A 1 119 ? 7.057 -12.224 -12.694 1.00 71.94 119 LEU A C 1
ATOM 969 O O . LEU A 1 119 ? 7.744 -12.672 -13.610 1.00 71.94 119 LEU A O 1
ATOM 973 N N . LYS A 1 120 ? 5.862 -11.662 -12.921 1.00 69.69 120 LYS A N 1
ATOM 974 C CA . LYS A 1 120 ? 5.307 -11.494 -14.274 1.00 69.69 120 LYS A CA 1
ATOM 975 C C . LYS A 1 120 ? 6.138 -10.553 -15.144 1.00 69.69 120 LYS A C 1
ATOM 977 O O . LYS A 1 120 ? 6.158 -10.741 -16.357 1.00 69.69 120 LYS A O 1
ATOM 982 N N . LYS A 1 121 ? 6.770 -9.536 -14.551 1.00 68.00 121 LYS A N 1
ATOM 983 C CA . LYS A 1 121 ? 7.616 -8.583 -15.276 1.00 68.00 121 LYS A CA 1
ATOM 984 C C . LYS A 1 121 ? 8.946 -9.231 -15.669 1.00 68.00 121 LYS A C 1
ATOM 986 O O . LYS A 1 121 ? 9.282 -9.201 -16.844 1.00 68.00 121 LYS A O 1
ATOM 991 N N . ILE A 1 122 ? 9.598 -9.926 -14.732 1.00 66.81 122 ILE A N 1
ATOM 992 C CA . ILE A 1 122 ? 10.860 -10.649 -14.968 1.00 66.81 122 ILE A CA 1
ATOM 993 C C . ILE A 1 122 ? 10.680 -11.739 -16.034 1.00 66.81 122 ILE A C 1
ATOM 995 O O . ILE A 1 122 ? 11.444 -11.794 -16.988 1.00 66.81 122 ILE A O 1
ATOM 999 N N . LYS A 1 123 ? 9.616 -12.554 -15.946 1.00 65.75 123 LYS A N 1
ATOM 1000 C CA . LYS A 1 123 ? 9.320 -13.604 -16.943 1.00 65.75 123 LYS A CA 1
ATOM 1001 C C . LYS A 1 123 ? 9.088 -13.063 -18.363 1.00 65.75 123 LYS A C 1
ATOM 1003 O O . LYS A 1 123 ? 9.120 -13.829 -19.314 1.00 65.75 123 LYS A O 1
ATOM 1008 N N . LYS A 1 124 ? 8.759 -11.779 -18.513 1.00 59.75 124 LYS A N 1
ATOM 1009 C CA . LYS A 1 124 ? 8.523 -11.164 -19.823 1.00 59.75 124 LYS A CA 1
ATOM 1010 C C . LYS A 1 124 ? 9.798 -10.559 -20.429 1.00 59.75 124 LYS A C 1
ATOM 1012 O O . LYS A 1 124 ? 9.801 -10.266 -21.620 1.00 59.75 124 LYS A O 1
ATOM 1017 N N . GLU A 1 125 ? 10.820 -10.320 -19.612 1.00 54.22 125 GLU A N 1
ATOM 1018 C CA . GLU A 1 125 ? 12.099 -9.726 -20.020 1.00 54.22 125 GLU A CA 1
ATOM 1019 C C . GLU A 1 125 ? 13.202 -10.776 -20.256 1.00 54.22 125 GLU A C 1
ATOM 1021 O O . GLU A 1 125 ? 14.183 -10.452 -20.921 1.00 54.22 125 GLU A O 1
ATOM 1026 N N . GLY A 1 126 ? 13.034 -12.009 -19.757 1.00 44.59 126 GLY A N 1
ATOM 1027 C CA . GLY A 1 126 ? 13.857 -13.183 -20.097 1.00 44.59 126 GLY A CA 1
ATOM 1028 C C . GLY A 1 126 ? 13.195 -14.078 -21.134 1.00 44.59 126 GLY A C 1
ATOM 1029 O O . GLY A 1 126 ? 13.948 -14.724 -21.892 1.00 44.59 126 GLY A O 1
#

Foldseek 3Di:
DLVVVLVVVLVVLLVVVVVVLVVCCVVPVLLADPVLVVLSVVLSVLLVVLVVLLVVQVVPVDPVSNVVSNVVSVVVSVVVLVVVLVVCCVPPVPPNVSVVVSNVVSVVSSVVVSVVSVVVVVVVVD

Secondary structure (DSSP, 8-state):
-HHHHHHHHHHHHHHHHHHHHHHHHHH-TTTS-TTHHHHHHHHHHHHHHHHHHHHHHTTS--HHHHHHHHHHHHHHHHHHHHHHHHHHHHH--SSHHHHHHHHHHHHHHHHHHHHHHHHHHHHHH-